Protein AF-T1AVE9-F1 (afdb_monomer_lite)

Sequence (62 aa):
MLAKPICSSMRVSKIEDCAVTELDRITQNPRVMGGKPCIRGMRVTVGMTIGQIDAGRSIDSL

Structure (mmCIF, N/CA/C/O backbone):
data_AF-T1AVE9-F1
#
_entry.id   AF-T1AVE9-F1
#
loop_
_atom_site.group_PDB
_atom_site.id
_atom_site.type_symbol
_atom_site.label_atom_id
_atom_site.label_alt_id
_atom_site.label_comp_id
_atom_site.label_asym_id
_atom_site.label_entity_id
_atom_site.label_seq_id
_atom_site.pdbx_PDB_ins_code
_atom_site.Cartn_x
_atom_site.Cartn_y
_atom_site.Cartn_z
_atom_site.occupancy
_atom_site.B_iso_or_equiv
_atom_site.auth_seq_id
_atom_site.auth_comp_id
_atom_site.auth_asym_id
_atom_site.auth_atom_id
_atom_site.pdbx_PDB_model_num
ATOM 1 N N . MET A 1 1 ? 29.936 8.480 -23.869 1.00 43.53 1 MET A N 1
ATOM 2 C CA . MET A 1 1 ? 29.930 8.260 -22.406 1.00 43.53 1 MET A CA 1
ATOM 3 C C . MET A 1 1 ? 28.863 9.157 -21.767 1.00 43.53 1 MET A C 1
ATOM 5 O O . MET A 1 1 ? 29.136 10.297 -21.445 1.00 43.53 1 MET A O 1
ATOM 9 N N . LEU A 1 2 ? 27.580 8.816 -21.910 1.00 52.84 2 LEU A N 1
ATOM 10 C CA . LEU A 1 2 ? 26.722 8.217 -20.867 1.00 52.84 2 LEU A CA 1
ATOM 11 C C . LEU A 1 2 ? 26.520 9.072 -19.598 1.00 52.84 2 LEU A C 1
ATOM 13 O O . LEU A 1 2 ? 26.717 8.605 -18.484 1.00 52.84 2 LEU A O 1
ATOM 17 N N . ALA A 1 3 ? 26.022 10.295 -19.778 1.00 48.84 3 ALA A N 1
ATOM 18 C CA . ALA A 1 3 ? 25.192 10.947 -18.771 1.00 48.84 3 ALA A CA 1
ATOM 19 C C . ALA A 1 3 ? 23.722 10.606 -19.070 1.00 48.84 3 ALA A C 1
ATOM 21 O O . ALA A 1 3 ? 23.095 11.220 -19.930 1.00 48.84 3 ALA A O 1
ATOM 22 N N . LYS A 1 4 ? 23.176 9.589 -18.397 1.00 53.22 4 LYS A N 1
ATOM 23 C CA . LYS A 1 4 ? 21.723 9.461 -18.231 1.00 53.22 4 LYS A CA 1
ATOM 24 C C . LYS A 1 4 ? 21.404 10.046 -16.857 1.00 53.22 4 LYS A C 1
ATOM 26 O O . LYS A 1 4 ? 21.870 9.476 -15.871 1.00 53.22 4 LYS A O 1
ATOM 31 N N . PRO A 1 5 ? 20.668 11.165 -16.753 1.00 44.22 5 PRO A N 1
ATOM 32 C CA . PRO A 1 5 ? 20.207 11.629 -15.463 1.00 44.22 5 PRO A CA 1
ATOM 33 C C . PRO A 1 5 ? 19.138 10.638 -15.016 1.00 44.22 5 PRO A C 1
ATOM 35 O O . PRO A 1 5 ? 18.029 10.606 -15.545 1.00 44.22 5 PRO A O 1
ATOM 38 N N . ILE A 1 6 ? 19.486 9.783 -14.064 1.00 55.72 6 ILE A N 1
ATOM 39 C CA . ILE A 1 6 ? 18.483 9.076 -13.283 1.00 55.72 6 ILE A CA 1
ATOM 40 C C . ILE A 1 6 ? 17.841 10.189 -12.457 1.00 55.72 6 ILE A C 1
ATOM 42 O O . ILE A 1 6 ? 18.447 10.693 -11.511 1.00 55.72 6 ILE A O 1
ATOM 46 N N . CYS A 1 7 ? 16.697 10.690 -12.923 1.00 38.28 7 CYS A N 1
ATOM 47 C CA . CYS A 1 7 ? 15.918 11.728 -12.264 1.00 38.28 7 CYS A CA 1
ATOM 48 C C . CYS A 1 7 ? 15.722 11.320 -10.794 1.00 38.28 7 CYS A C 1
ATOM 50 O O . CYS A 1 7 ? 14.899 10.468 -10.479 1.00 38.28 7 CYS A O 1
ATOM 52 N N . SER A 1 8 ? 16.534 11.886 -9.897 1.00 53.62 8 SER A N 1
ATOM 53 C CA . SER A 1 8 ? 16.651 11.493 -8.483 1.00 53.62 8 SER A CA 1
ATOM 54 C C . SER A 1 8 ? 15.552 12.123 -7.620 1.00 53.62 8 SER A C 1
ATOM 56 O O . SER A 1 8 ? 15.733 12.391 -6.437 1.00 53.62 8 SER A O 1
ATOM 58 N N . SER A 1 9 ? 14.406 12.420 -8.224 1.00 56.34 9 SER A N 1
ATOM 59 C CA . SER A 1 9 ? 13.311 13.129 -7.580 1.00 56.34 9 SER A CA 1
ATOM 60 C C . SER A 1 9 ? 11.980 12.661 -8.142 1.00 56.34 9 SER A C 1
ATOM 62 O O . SER A 1 9 ? 11.248 13.434 -8.763 1.00 56.34 9 SER A O 1
ATOM 64 N N . MET A 1 10 ? 11.617 11.411 -7.866 1.00 41.66 10 MET A N 1
ATOM 65 C CA . MET A 1 10 ? 10.201 11.090 -7.760 1.00 41.66 10 MET A CA 1
ATOM 66 C C . MET A 1 10 ? 9.709 11.726 -6.456 1.00 41.66 10 MET A C 1
ATOM 68 O O . MET A 1 10 ? 9.596 11.087 -5.414 1.00 41.66 10 MET A O 1
ATOM 72 N N . ARG A 1 11 ? 9.499 13.051 -6.489 1.00 48.41 11 ARG A N 1
ATOM 73 C CA . ARG A 1 11 ? 8.662 13.709 -5.493 1.00 48.41 11 ARG A CA 1
ATOM 74 C C . ARG A 1 11 ? 7.324 12.992 -5.590 1.00 48.41 11 ARG A C 1
ATOM 76 O O . ARG A 1 11 ? 6.644 13.141 -6.607 1.00 48.41 11 ARG A O 1
ATOM 83 N N . VAL A 1 12 ? 6.961 12.233 -4.556 1.00 45.16 12 VAL A N 1
ATOM 84 C CA . VAL A 1 12 ? 5.583 11.784 -4.322 1.00 45.16 12 VAL A CA 1
ATOM 85 C C . VAL A 1 12 ? 4.782 13.050 -4.021 1.00 45.16 12 VAL A C 1
ATOM 87 O O . VAL A 1 12 ? 4.517 13.424 -2.883 1.00 45.16 12 VAL A O 1
ATOM 90 N N . SER A 1 13 ? 4.554 13.814 -5.079 1.00 40.91 13 SER A N 1
ATOM 91 C CA . SER A 1 13 ? 3.829 15.064 -5.080 1.00 40.91 13 SER A CA 1
ATOM 92 C C . SER A 1 13 ? 2.378 14.641 -4.999 1.00 40.91 13 SER A C 1
ATOM 94 O O . SER A 1 13 ? 1.854 14.170 -5.998 1.00 40.91 13 SER A O 1
ATOM 96 N N . LYS A 1 14 ? 1.796 14.720 -3.797 1.00 49.22 14 LYS A N 1
ATOM 97 C CA . LYS A 1 14 ? 0.348 14.747 -3.551 1.00 49.22 14 LYS A CA 1
ATOM 98 C C . LYS A 1 14 ? -0.473 13.874 -4.508 1.00 49.22 14 LYS A C 1
ATOM 100 O O . LYS A 1 14 ? -0.989 14.354 -5.513 1.00 49.22 14 LYS A O 1
ATOM 105 N N . ILE A 1 15 ? -0.659 12.610 -4.146 1.00 58.12 15 ILE A N 1
ATOM 106 C CA . ILE A 1 15 ? -1.865 11.900 -4.577 1.00 58.12 15 ILE A CA 1
ATOM 107 C C . ILE A 1 15 ? -2.965 12.444 -3.662 1.00 58.12 15 ILE A C 1
ATOM 109 O O . ILE A 1 15 ? -3.187 11.922 -2.578 1.00 58.12 15 ILE A O 1
ATOM 113 N N . GLU A 1 16 ? -3.511 13.605 -4.029 1.00 54.50 16 GLU A N 1
ATOM 114 C CA . GLU A 1 16 ? -4.769 14.098 -3.475 1.00 54.50 16 GLU A CA 1
ATOM 115 C C . GLU A 1 16 ? -5.898 13.420 -4.259 1.00 54.50 16 GLU A C 1
ATOM 117 O O . GLU A 1 16 ? -5.940 13.424 -5.491 1.00 54.50 16 GLU A O 1
ATOM 122 N N . ASP A 1 17 ? -6.736 12.743 -3.489 1.00 50.78 17 ASP A N 1
ATOM 123 C CA . ASP A 1 17 ? -7.740 11.767 -3.865 1.00 50.78 17 ASP A CA 1
ATOM 124 C C . ASP A 1 17 ? -8.876 12.347 -4.718 1.00 50.78 17 ASP A C 1
ATOM 126 O O . ASP A 1 17 ? -9.443 13.391 -4.402 1.00 50.78 17 ASP A O 1
ATOM 130 N N . CYS A 1 18 ? -9.294 11.615 -5.753 1.00 38.03 18 CYS A N 1
ATOM 131 C CA . CYS A 1 18 ? -10.641 11.769 -6.328 1.00 38.03 18 CYS A CA 1
ATOM 132 C C . CYS A 1 18 ? -11.429 10.452 -6.408 1.00 38.03 18 CYS A C 1
ATOM 134 O O . CYS A 1 18 ? -12.625 10.479 -6.673 1.00 38.03 18 CYS A O 1
ATOM 136 N N . ALA A 1 19 ? -10.808 9.310 -6.105 1.00 51.91 19 ALA A N 1
ATOM 137 C CA . ALA A 1 19 ? -11.516 8.066 -5.821 1.00 51.91 19 ALA A CA 1
ATOM 138 C C . ALA A 1 19 ? -10.563 7.095 -5.115 1.00 51.91 19 ALA A C 1
ATOM 140 O O . ALA A 1 19 ? -9.900 6.289 -5.769 1.00 51.91 19 ALA A O 1
ATOM 141 N N . VAL A 1 20 ? -10.484 7.148 -3.781 1.00 55.81 20 VAL A N 1
ATOM 142 C CA . VAL A 1 20 ? -9.992 5.982 -3.034 1.00 55.81 20 VAL A CA 1
ATOM 143 C C . VAL A 1 20 ? -11.072 4.923 -3.175 1.00 55.81 20 VAL A C 1
ATOM 145 O O . VAL A 1 20 ? -12.037 4.889 -2.418 1.00 55.81 20 VAL A O 1
ATOM 148 N N . THR A 1 21 ? -10.952 4.077 -4.192 1.00 57.59 21 THR A N 1
ATOM 149 C CA . THR A 1 21 ? -11.615 2.777 -4.168 1.00 57.59 21 THR A CA 1
ATOM 150 C C . THR A 1 21 ? -11.195 2.104 -2.868 1.00 57.59 21 THR A C 1
ATOM 152 O O . THR A 1 21 ? -9.998 1.889 -2.672 1.00 57.59 21 THR A O 1
ATOM 155 N N . GLU A 1 22 ? -12.147 1.838 -1.972 1.00 67.19 22 GLU A N 1
ATOM 156 C CA . GLU A 1 22 ? -11.919 1.110 -0.720 1.00 67.19 22 GLU A CA 1
ATOM 157 C C . GLU A 1 22 ? -11.075 -0.138 -1.013 1.00 67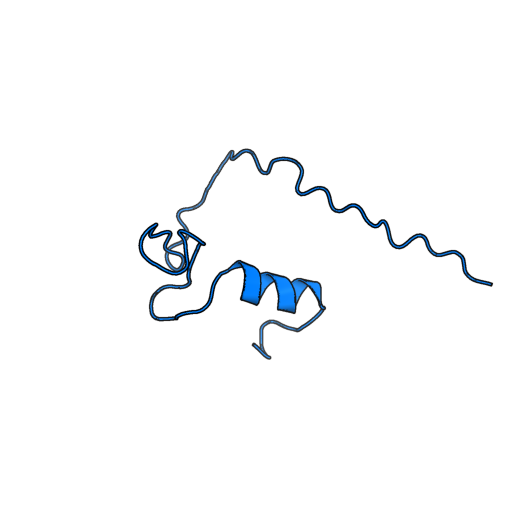.19 22 GLU A C 1
ATOM 159 O O . GLU A 1 22 ? -11.513 -1.079 -1.680 1.00 67.19 22 GLU A O 1
ATOM 164 N N . LEU A 1 23 ? -9.815 -0.114 -0.577 1.00 76.69 23 LEU A N 1
ATOM 165 C CA . LEU A 1 23 ? -8.884 -1.206 -0.817 1.00 76.69 23 LEU A CA 1
ATOM 166 C C . LEU A 1 23 ? -9.219 -2.330 0.160 1.00 76.69 23 LEU A C 1
ATOM 168 O O . LEU A 1 23 ? -8.648 -2.408 1.246 1.00 76.69 23 LEU A O 1
ATOM 172 N N . ASP A 1 24 ? -10.094 -3.250 -0.246 1.00 79.88 24 ASP A N 1
ATOM 173 C CA . ASP A 1 24 ? -10.543 -4.384 0.573 1.00 79.88 24 ASP A CA 1
ATOM 174 C C . ASP A 1 24 ? -9.431 -5.412 0.895 1.00 79.88 24 ASP A C 1
ATOM 176 O O . ASP A 1 24 ? -9.673 -6.559 1.230 1.00 79.88 24 ASP A O 1
ATOM 180 N N . ARG A 1 25 ? -8.149 -5.083 0.812 1.00 84.69 25 ARG A N 1
ATOM 181 C CA . ARG A 1 25 ? -7.069 -5.947 1.328 1.00 84.69 25 ARG A CA 1
ATOM 182 C C . ARG A 1 25 ? -6.089 -5.198 2.209 1.00 84.69 25 ARG A C 1
ATOM 184 O O . ARG A 1 25 ? -5.227 -5.829 2.817 1.00 84.69 25 ARG A O 1
ATOM 191 N N . ILE A 1 26 ? -6.217 -3.881 2.305 1.00 87.69 26 ILE A N 1
ATOM 192 C CA . ILE A 1 26 ? -5.265 -3.023 2.994 1.00 87.69 26 ILE A CA 1
ATOM 193 C C . ILE A 1 26 ? -5.966 -2.416 4.202 1.00 87.69 26 ILE A C 1
ATOM 195 O O . ILE A 1 26 ? -7.070 -1.897 4.116 1.00 87.69 26 ILE A O 1
ATOM 199 N N . THR A 1 27 ? -5.308 -2.502 5.349 1.00 86.88 27 THR A N 1
ATOM 200 C CA . THR A 1 27 ? -5.765 -1.911 6.608 1.00 86.88 27 THR A CA 1
ATOM 201 C C . THR A 1 27 ? -4.725 -0.943 7.115 1.00 86.88 27 THR A C 1
ATOM 203 O O . THR A 1 27 ? -3.530 -1.241 7.112 1.00 86.88 27 THR A O 1
ATOM 206 N N . GLN A 1 28 ? -5.185 0.191 7.623 1.00 86.31 28 GLN A N 1
ATOM 207 C CA . GLN A 1 28 ? -4.342 1.150 8.311 1.00 86.31 28 GLN A CA 1
ATOM 208 C C . GLN A 1 28 ? -4.726 1.158 9.790 1.00 86.31 28 GLN A C 1
ATOM 210 O O . GLN A 1 28 ? -5.776 1.665 10.166 1.00 86.31 28 GLN A O 1
ATOM 215 N N . ASN A 1 29 ? -3.892 0.552 10.636 1.00 82.69 29 ASN A N 1
ATOM 216 C CA . ASN A 1 29 ? -4.101 0.556 12.081 1.00 82.69 29 ASN A CA 1
ATOM 217 C C . ASN A 1 29 ? -2.918 1.265 12.758 1.00 82.69 29 ASN A C 1
ATOM 219 O O . ASN A 1 29 ? -1.801 0.756 12.664 1.00 82.69 29 ASN A O 1
ATOM 223 N N . PRO A 1 30 ? -3.125 2.389 13.473 1.00 82.75 30 PRO A N 1
ATOM 224 C CA . PRO A 1 30 ? -2.044 3.144 14.118 1.00 82.75 30 PRO A CA 1
ATOM 225 C C . PRO A 1 30 ? -1.254 2.327 15.150 1.00 82.75 30 PRO A C 1
ATOM 227 O O . PRO A 1 30 ? -0.083 2.605 15.395 1.00 82.75 30 PRO A O 1
ATOM 230 N N . ARG A 1 31 ? -1.856 1.277 15.723 1.00 84.62 31 ARG A N 1
ATOM 231 C CA . ARG A 1 31 ? -1.204 0.368 16.676 1.00 84.62 31 ARG A CA 1
ATOM 232 C C . ARG A 1 31 ? -0.329 -0.693 15.993 1.00 84.62 31 ARG A C 1
ATOM 234 O O . ARG A 1 31 ? 0.473 -1.341 16.661 1.00 84.62 31 ARG A O 1
ATOM 241 N N . VAL A 1 32 ? -0.457 -0.883 14.678 1.00 78.62 32 VAL A N 1
ATOM 242 C CA . VAL A 1 32 ? 0.256 -1.915 13.910 1.00 78.62 32 VAL A CA 1
ATOM 2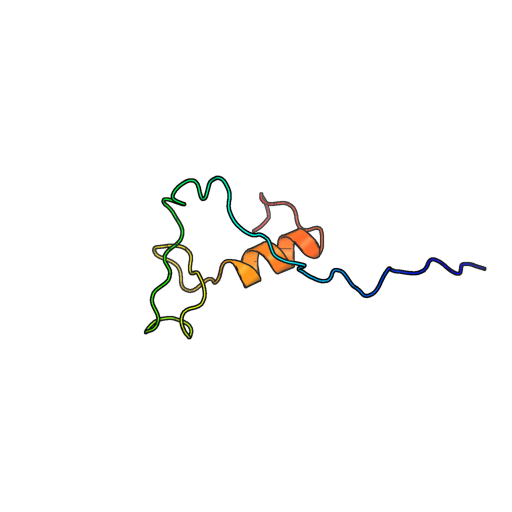43 C C . VAL A 1 32 ? 1.247 -1.256 12.953 1.00 78.62 32 VAL A C 1
ATOM 245 O O . VAL A 1 32 ? 0.890 -0.361 12.197 1.00 78.62 32 VAL A O 1
ATOM 248 N N . MET A 1 33 ? 2.513 -1.694 12.989 1.00 82.88 33 MET A N 1
ATOM 249 C CA . MET A 1 33 ? 3.585 -1.221 12.091 1.00 82.88 33 MET A CA 1
ATOM 250 C C . MET A 1 33 ? 3.695 0.319 11.995 1.00 82.88 33 MET A C 1
ATOM 252 O O . MET A 1 33 ? 4.060 0.857 10.950 1.00 82.88 33 MET A O 1
ATOM 256 N N . GLY A 1 34 ? 3.371 1.033 13.084 1.00 85.25 34 GLY A N 1
ATOM 257 C CA . GLY A 1 34 ? 3.429 2.497 13.167 1.00 85.25 34 GLY A CA 1
ATOM 258 C C . GLY A 1 34 ? 2.356 3.230 12.358 1.00 85.25 34 GLY A C 1
ATOM 259 O O . GLY A 1 34 ? 2.603 4.347 11.916 1.00 85.25 34 GLY A O 1
ATOM 260 N N . GLY A 1 35 ? 1.203 2.602 12.097 1.00 85.69 35 GLY A N 1
ATOM 261 C CA . GLY A 1 35 ? 0.139 3.200 11.282 1.00 85.69 35 GLY A CA 1
ATOM 262 C C . GLY A 1 35 ? 0.397 3.149 9.782 1.00 85.69 35 GLY A C 1
ATOM 263 O O . GLY A 1 35 ? -0.322 3.781 9.008 1.00 85.69 35 GLY A O 1
ATOM 264 N N . LYS A 1 36 ? 1.409 2.387 9.357 1.00 88.38 36 LYS A N 1
ATOM 265 C CA . LYS A 1 36 ? 1.652 2.125 7.942 1.00 88.38 36 LYS A CA 1
ATOM 266 C C . LYS A 1 36 ? 0.536 1.234 7.384 1.00 88.38 36 LYS A C 1
ATOM 268 O O . LYS A 1 36 ? 0.101 0.312 8.078 1.00 88.38 36 LYS A O 1
ATOM 273 N N . PRO A 1 37 ? 0.093 1.461 6.137 1.00 87.12 37 PRO A N 1
ATOM 274 C CA . PRO A 1 37 ? -0.858 0.573 5.481 1.00 87.12 37 PRO A CA 1
ATOM 275 C C . PRO A 1 37 ? -0.269 -0.841 5.401 1.00 87.12 37 PRO A C 1
ATOM 277 O O . PRO A 1 37 ? 0.829 -1.048 4.876 1.00 87.12 37 PRO A O 1
ATOM 280 N N . CYS A 1 38 ? -0.993 -1.804 5.964 1.00 89.75 38 CYS A N 1
ATOM 281 C CA . CYS A 1 38 ? -0.610 -3.209 6.064 1.00 89.75 38 CYS A CA 1
ATOM 282 C C . CYS A 1 38 ? -1.609 -4.083 5.312 1.00 89.75 38 CYS A C 1
ATOM 284 O O . CYS A 1 38 ? -2.818 -3.850 5.374 1.00 89.75 38 CYS A O 1
ATOM 286 N N . ILE A 1 39 ? -1.106 -5.120 4.650 1.00 89.75 39 ILE A N 1
ATOM 287 C CA . ILE A 1 39 ? -1.949 -6.122 3.998 1.00 89.75 39 ILE A CA 1
ATOM 288 C C . ILE A 1 39 ? -2.623 -6.970 5.085 1.00 89.75 39 ILE A C 1
ATOM 290 O O . ILE A 1 39 ? -1.959 -7.465 5.998 1.00 89.75 39 ILE A O 1
ATOM 294 N N . ARG A 1 40 ? -3.950 -7.126 5.021 1.00 86.50 40 ARG A N 1
ATOM 295 C CA . ARG A 1 40 ? -4.716 -7.901 6.010 1.00 86.50 40 ARG A CA 1
ATOM 296 C C . ARG A 1 40 ? -4.194 -9.335 6.100 1.00 86.50 40 ARG A C 1
ATOM 298 O O . ARG A 1 40 ? -3.940 -9.974 5.086 1.00 86.50 40 ARG A O 1
ATOM 305 N N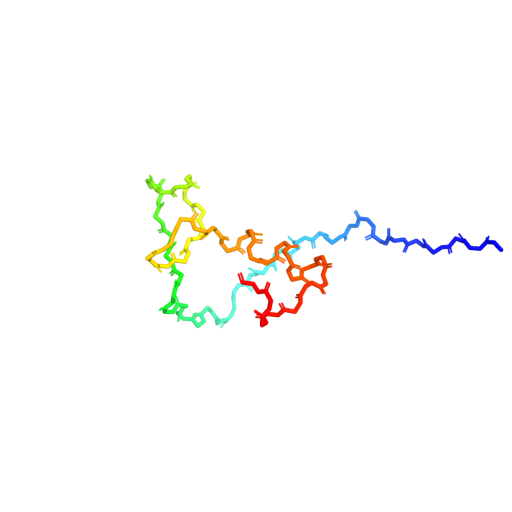 . GLY A 1 41 ? -4.052 -9.841 7.325 1.00 83.62 41 GLY A N 1
ATOM 306 C CA . GLY A 1 41 ? -3.542 -11.193 7.584 1.00 83.62 41 GLY A CA 1
ATOM 307 C C . GLY A 1 41 ? -2.026 -11.346 7.429 1.00 83.62 41 GLY A C 1
ATOM 308 O O . GLY A 1 41 ? -1.503 -12.432 7.654 1.00 83.62 41 GLY A O 1
ATOM 309 N N . MET A 1 42 ? -1.304 -10.271 7.096 1.00 86.19 42 MET A N 1
ATOM 310 C CA . MET A 1 42 ? 0.143 -10.285 6.900 1.00 86.19 42 MET A CA 1
ATOM 311 C C . MET A 1 42 ? 0.803 -9.148 7.689 1.00 86.19 42 MET A C 1
ATOM 313 O O . MET A 1 42 ? 0.233 -8.078 7.887 1.00 86.19 42 MET A O 1
ATOM 317 N N . ARG A 1 43 ? 2.055 -9.341 8.120 1.00 86.00 43 ARG A N 1
ATOM 318 C CA . ARG A 1 43 ? 2.886 -8.264 8.701 1.00 86.00 43 ARG A CA 1
ATOM 319 C C . ARG A 1 43 ? 3.724 -7.554 7.636 1.00 86.00 43 ARG A C 1
ATOM 321 O O . ARG A 1 43 ? 4.866 -7.177 7.880 1.00 86.00 43 ARG A O 1
ATOM 328 N N . VAL A 1 44 ? 3.151 -7.399 6.448 1.00 87.88 44 VAL A N 1
ATOM 329 C CA . VAL A 1 44 ? 3.799 -6.791 5.287 1.00 87.88 44 VAL A CA 1
ATOM 330 C C . VAL A 1 44 ? 3.139 -5.445 5.031 1.00 87.88 44 VAL A C 1
ATOM 332 O O . VAL A 1 44 ? 1.918 -5.351 4.884 1.00 87.88 44 VAL A O 1
ATOM 335 N N . THR A 1 45 ? 3.953 -4.390 5.022 1.00 90.75 45 THR A N 1
ATOM 336 C CA . THR A 1 45 ? 3.465 -3.049 4.683 1.00 90.75 45 THR A CA 1
ATOM 337 C C . THR A 1 45 ? 3.389 -2.899 3.174 1.00 90.75 45 THR A C 1
ATOM 339 O O . THR A 1 45 ? 4.244 -3.413 2.455 1.00 90.75 45 THR A O 1
ATOM 342 N N . VAL A 1 46 ? 2.408 -2.143 2.692 1.00 88.88 46 VAL A N 1
ATOM 343 C CA . VAL A 1 46 ? 2.231 -1.888 1.256 1.00 88.88 46 VAL A CA 1
ATOM 344 C C . VAL A 1 46 ? 3.493 -1.262 0.646 1.00 88.88 46 VAL A C 1
ATOM 346 O O . VAL A 1 46 ? 3.870 -1.596 -0.470 1.00 88.88 46 VAL A O 1
ATOM 349 N N . GLY A 1 47 ? 4.221 -0.441 1.412 1.00 89.31 47 GLY A N 1
ATOM 350 C CA . GLY A 1 47 ? 5.501 0.126 0.979 1.00 89.31 47 GLY A CA 1
ATOM 351 C C . GLY A 1 47 ? 6.600 -0.914 0.727 1.00 89.31 47 GLY A C 1
ATOM 352 O O . GLY A 1 47 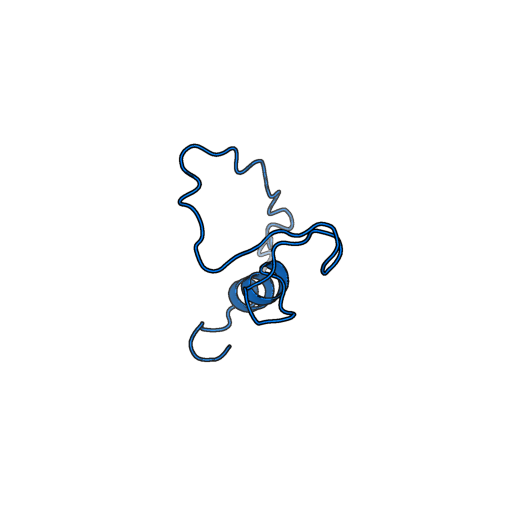? 7.428 -0.707 -0.152 1.00 89.31 47 GLY A O 1
ATOM 353 N N . MET A 1 48 ? 6.600 -2.048 1.439 1.00 90.75 48 MET A N 1
ATOM 354 C CA . MET A 1 48 ? 7.550 -3.140 1.173 1.00 90.75 48 MET A CA 1
ATOM 355 C C . MET A 1 48 ? 7.250 -3.808 -0.170 1.00 90.75 48 M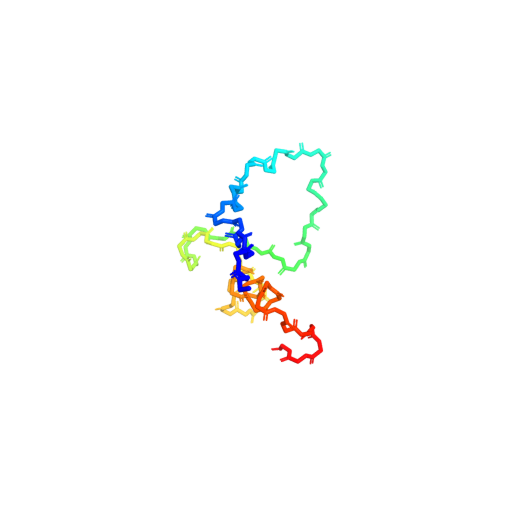ET A C 1
ATOM 357 O O . MET A 1 48 ? 8.165 -4.032 -0.955 1.00 90.75 48 MET A O 1
ATOM 361 N N . THR A 1 49 ? 5.974 -4.081 -0.444 1.00 89.00 49 THR A N 1
ATOM 362 C CA . THR A 1 49 ? 5.505 -4.652 -1.714 1.00 89.00 49 THR A CA 1
ATOM 363 C C . THR A 1 49 ? 5.791 -3.702 -2.877 1.00 89.00 49 THR A C 1
ATOM 365 O O . THR A 1 49 ? 6.407 -4.103 -3.861 1.00 89.00 49 THR A O 1
ATOM 368 N N . ILE A 1 50 ? 5.418 -2.424 -2.746 1.00 89.31 50 ILE A N 1
ATOM 369 C CA . ILE A 1 50 ? 5.657 -1.412 -3.784 1.00 89.31 50 ILE A CA 1
ATOM 370 C C . ILE A 1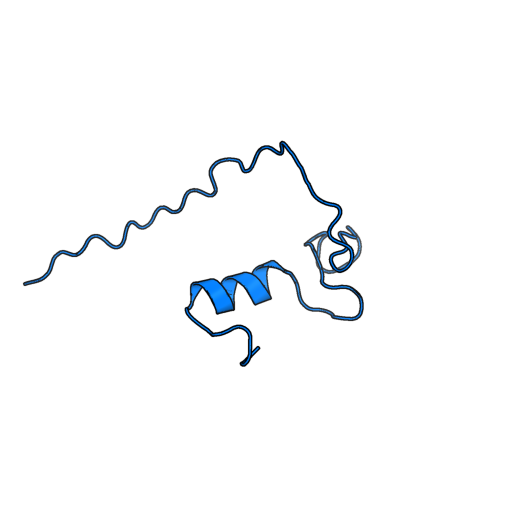 50 ? 7.156 -1.234 -4.033 1.00 89.31 50 ILE A C 1
ATOM 372 O O . ILE A 1 50 ? 7.554 -1.151 -5.186 1.00 89.31 50 ILE A O 1
ATOM 376 N N . GLY A 1 51 ? 7.998 -1.252 -2.995 1.00 90.94 51 GLY A N 1
ATOM 377 C CA . GLY A 1 51 ? 9.449 -1.142 -3.169 1.00 90.94 51 GLY A CA 1
ATOM 378 C C . GLY A 1 51 ? 10.058 -2.276 -4.002 1.00 90.94 51 GLY A C 1
ATOM 379 O O . GLY A 1 51 ? 11.012 -2.048 -4.739 1.00 90.94 51 GLY A O 1
ATOM 380 N N . GLN A 1 52 ? 9.502 -3.490 -3.935 1.00 91.38 52 GLN A N 1
ATOM 381 C CA . GLN A 1 52 ? 9.940 -4.592 -4.802 1.00 91.38 52 GLN A CA 1
ATOM 382 C C . GLN A 1 52 ? 9.476 -4.407 -6.249 1.00 91.38 52 GLN A C 1
ATOM 384 O O . GLN A 1 52 ? 10.238 -4.683 -7.174 1.00 91.38 52 GLN A O 1
ATOM 389 N N . ILE A 1 53 ? 8.250 -3.919 -6.444 1.00 89.19 53 ILE A N 1
ATOM 390 C CA . ILE A 1 53 ? 7.710 -3.619 -7.775 1.00 89.19 53 ILE A CA 1
ATOM 391 C C . ILE A 1 53 ? 8.513 -2.483 -8.428 1.00 89.19 53 ILE A C 1
ATOM 393 O O . ILE A 1 53 ? 8.879 -2.587 -9.594 1.00 89.19 53 ILE A O 1
ATOM 397 N N . ASP A 1 54 ? 8.856 -1.445 -7.663 1.00 89.94 54 ASP A N 1
ATOM 398 C CA . ASP A 1 54 ? 9.695 -0.323 -8.103 1.00 89.94 54 ASP A CA 1
ATOM 399 C C . ASP A 1 54 ? 11.116 -0.780 -8.475 1.00 89.94 54 ASP A C 1
ATOM 401 O O . ASP A 1 54 ? 11.684 -0.343 -9.473 1.00 89.94 54 ASP A O 1
ATOM 405 N N . ALA A 1 55 ? 11.656 -1.767 -7.752 1.00 91.31 55 ALA A N 1
ATOM 406 C CA . ALA A 1 55 ? 12.907 -2.441 -8.106 1.00 91.31 55 ALA A CA 1
ATOM 407 C C . ALA A 1 55 ? 12.798 -3.358 -9.348 1.00 91.31 55 ALA A C 1
ATOM 409 O O . ALA A 1 55 ? 13.770 -4.027 -9.705 1.00 91.31 55 ALA A O 1
ATOM 410 N N . GLY A 1 56 ? 11.636 -3.409 -10.005 1.00 90.75 56 GLY A N 1
ATOM 411 C CA . GLY A 1 56 ? 11.398 -4.169 -11.229 1.00 90.75 56 GLY A CA 1
ATOM 412 C C . GLY A 1 56 ? 11.068 -5.645 -11.007 1.00 90.75 56 GLY A C 1
ATOM 413 O O . GLY A 1 56 ? 11.159 -6.427 -11.954 1.00 90.75 56 GLY A O 1
ATOM 414 N N . ARG A 1 57 ? 10.701 -6.064 -9.786 1.00 89.19 57 ARG A N 1
ATOM 415 C CA . ARG A 1 57 ? 10.232 -7.439 -9.563 1.00 89.19 57 ARG A CA 1
ATOM 416 C C . ARG A 1 57 ? 8.811 -7.625 -10.080 1.00 89.19 57 ARG A C 1
ATOM 418 O O . ARG A 1 57 ? 7.923 -6.814 -9.828 1.00 89.19 57 ARG A O 1
ATOM 425 N N . SER A 1 58 ? 8.600 -8.736 -10.776 1.00 88.25 58 SER A N 1
ATOM 426 C CA . SER A 1 58 ? 7.279 -9.167 -11.221 1.00 88.25 58 SER A CA 1
ATOM 427 C C . SER A 1 58 ? 6.423 -9.619 -10.037 1.00 88.25 58 SER A C 1
ATOM 429 O O . SER A 1 58 ? 6.926 -10.227 -9.096 1.00 88.25 58 SER A O 1
ATOM 431 N N . ILE A 1 59 ? 5.119 -9.348 -10.115 1.00 87.06 59 ILE A N 1
ATOM 432 C CA . ILE A 1 59 ? 4.142 -9.634 -9.050 1.00 87.06 59 ILE A CA 1
ATOM 433 C C . ILE A 1 59 ? 4.047 -11.138 -8.745 1.00 87.06 59 ILE A C 1
ATOM 435 O O . ILE A 1 59 ? 3.853 -11.511 -7.598 1.00 87.06 59 ILE A O 1
ATOM 439 N N . ASP A 1 60 ? 4.226 -11.991 -9.755 1.00 87.75 60 ASP A N 1
ATOM 440 C CA . ASP A 1 60 ? 4.215 -13.456 -9.615 1.00 87.75 60 ASP A CA 1
ATOM 441 C C . ASP A 1 60 ? 5.355 -13.992 -8.725 1.00 87.75 60 ASP A C 1
ATOM 443 O O . ASP A 1 60 ? 5.258 -15.067 -8.148 1.00 87.75 60 ASP A O 1
ATOM 447 N N . SER A 1 61 ? 6.441 -13.227 -8.585 1.00 75.94 61 SER A N 1
ATOM 448 C CA . SER A 1 61 ? 7.641 -13.624 -7.837 1.00 75.94 61 SER A CA 1
ATOM 449 C C . SER A 1 61 ? 7.703 -13.043 -6.418 1.00 75.94 61 SER A C 1
ATOM 451 O O . SER A 1 61 ? 8.794 -12.973 -5.844 1.00 75.94 61 SER A O 1
ATOM 453 N N . LEU A 1 62 ? 6.572 -12.566 -5.888 1.00 76.50 62 LEU A N 1
ATOM 454 C CA . LEU A 1 62 ? 6.461 -11.854 -4.612 1.00 76.50 62 LEU A CA 1
ATOM 455 C C . LEU A 1 62 ? 5.797 -12.704 -3.523 1.00 76.50 62 LEU A C 1
ATOM 457 O O . LEU A 1 62 ? 6.297 -12.649 -2.376 1.00 76.50 62 LEU A O 1
#

pLDDT: mean 73.58, std 18.11, range [38.03, 91.38]

Radius of gyration: 15.42 Å; chains: 1; bounding box: 42×29×39 Å

Foldseek 3Di:
DDDDPPVPDPPPPDPPDPDPPPPVQWDQDCVQPNRAIDGPPDSDGVVNVVVCVVVVDDPVVD

Secondary structure (DSSP, 8-state):
-----------------S-----TTEEE-TTSGGG-EEETTSS-BHHHHHHHHHTT--GGG-

Organism: NCBI:txid410659

InterPro domains:
  IPR007367 VapB45-like, C-terminal [PF04255] (26-61)
  IPR009057 Homedomain-like superfamily [SSF46689] (18-61)
  IPR036388 Winged helix-like DNA-binding domain superfamily [G3DSA:1.10.10.10] (25-62)